Protein AF-A0A078KYL8-F1 (afdb_monomer)

Radius of gyration: 20.29 Å; Cα contacts (8 Å, |Δi|>4): 197; chains: 1; bounding box: 57×75×39 Å

Sequence (138 aa):
MKFFLNRETSEPIKEEKKELCFYIPIVEQIRESVPNWDLAKQENRIRKFYSSAESLQQAESARIAPPSLLACYKVMLTDTERQELTAANSQNSVYRGCLNFNRTEILSLILFKSENQLELENPHYHHETPTDTAACCA

Organism: NCBI:txid1034943

Secondary structure (DSSP, 8-state):
--------------------EEEEE-SSGGG-SS--S-TT--TT--EEEESSHHHHHHHHGGG-STTPPEEEEEEEPPHHHHHHHHHT--BTTEEEE-----TTTEEEEEEEETTEEEEEE-TT--------------

Structure (mmCIF, N/CA/C/O backbone):
data_AF-A0A078KYL8-F1
#
_entry.id   AF-A0A078KYL8-F1
#
loop_
_atom_site.group_PDB
_atom_site.id
_atom_site.type_symbol
_atom_site.label_atom_id
_atom_site.label_alt_id
_atom_site.label_comp_id
_atom_site.label_asym_id
_atom_site.label_entity_id
_atom_site.label_seq_id
_atom_site.pdbx_PDB_ins_code
_atom_site.Cartn_x
_atom_site.Cartn_y
_atom_site.Cartn_z
_atom_site.occupancy
_atom_site.B_iso_or_equiv
_atom_site.auth_seq_id
_atom_site.auth_comp_id
_atom_site.auth_asym_id
_atom_site.auth_atom_id
_atom_site.pdbx_PDB_model_num
ATOM 1 N N . MET A 1 1 ? -12.064 60.687 10.411 1.00 42.12 1 MET A N 1
ATOM 2 C CA . MET A 1 1 ? -11.257 59.589 9.837 1.00 42.12 1 MET A CA 1
ATOM 3 C C . MET A 1 1 ? -12.202 58.683 9.061 1.00 42.12 1 MET A C 1
ATOM 5 O O . MET A 1 1 ? -13.244 58.340 9.600 1.00 42.12 1 MET A O 1
ATOM 9 N N . LYS A 1 2 ? -11.930 58.437 7.773 1.00 42.38 2 LYS A N 1
ATOM 10 C CA . LYS A 1 2 ? -12.803 57.667 6.869 1.00 42.38 2 LYS A CA 1
ATOM 11 C C . LYS A 1 2 ? -12.442 56.182 6.947 1.00 42.38 2 LYS A C 1
ATOM 13 O O . LYS A 1 2 ? -11.267 55.843 6.872 1.00 42.38 2 LYS A O 1
ATOM 18 N N . PHE A 1 3 ? -13.462 55.346 7.101 1.00 41.28 3 PHE A N 1
ATOM 19 C CA . PHE A 1 3 ? -13.390 53.889 7.076 1.00 41.28 3 PHE A CA 1
ATOM 20 C C . PHE A 1 3 ? -13.356 53.386 5.632 1.00 41.28 3 PHE A C 1
ATOM 22 O O . PHE A 1 3 ? -14.141 53.863 4.815 1.00 41.28 3 PHE A O 1
ATOM 29 N N . PHE A 1 4 ? -12.522 52.386 5.349 1.00 44.06 4 PHE A N 1
ATOM 30 C CA . PHE A 1 4 ? -12.673 51.521 4.180 1.00 44.06 4 PHE A CA 1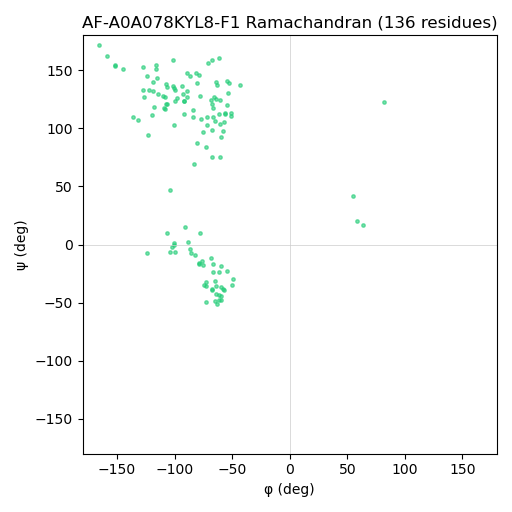
ATOM 31 C C . PHE A 1 4 ? -12.442 50.069 4.609 1.00 44.06 4 PHE A C 1
ATOM 33 O O . PHE A 1 4 ? -11.335 49.683 4.976 1.00 44.06 4 PHE A O 1
ATOM 40 N N . LEU A 1 5 ? -13.536 49.300 4.610 1.00 47.59 5 LEU A N 1
ATOM 41 C CA . LEU A 1 5 ? -13.549 47.840 4.643 1.00 47.59 5 LEU A CA 1
ATOM 42 C C . LEU A 1 5 ? -12.958 47.337 3.320 1.00 47.59 5 LEU A C 1
ATOM 44 O O . LEU A 1 5 ? -13.568 47.552 2.272 1.00 47.59 5 LEU A O 1
ATOM 48 N N . ASN A 1 6 ? -11.838 46.618 3.368 1.00 42.22 6 ASN A N 1
ATOM 49 C CA . ASN A 1 6 ? -11.477 45.720 2.278 1.00 42.22 6 ASN A CA 1
ATOM 50 C C . ASN A 1 6 ? -12.206 44.397 2.500 1.00 42.22 6 ASN A C 1
ATOM 52 O O . ASN A 1 6 ? -11.953 43.663 3.450 1.00 42.22 6 ASN A O 1
ATOM 56 N N . ARG A 1 7 ? -13.179 44.158 1.625 1.00 40.16 7 ARG A N 1
ATOM 57 C CA . ARG A 1 7 ? -13.932 42.920 1.498 1.00 40.16 7 ARG A CA 1
ATOM 58 C C . ARG A 1 7 ? -13.006 41.924 0.801 1.00 40.16 7 ARG A C 1
ATOM 60 O O . ARG A 1 7 ? -12.858 41.970 -0.417 1.00 40.16 7 ARG A O 1
ATOM 67 N N . GLU A 1 8 ? -12.331 41.083 1.576 1.00 41.62 8 GLU A N 1
ATOM 68 C CA . GLU A 1 8 ? -11.652 39.912 1.028 1.00 41.62 8 GLU A CA 1
ATOM 69 C C . GLU A 1 8 ? -12.732 38.985 0.474 1.00 41.62 8 GLU A C 1
ATOM 71 O O . GLU A 1 8 ? -13.522 38.389 1.205 1.00 41.62 8 GLU A O 1
ATOM 76 N N . THR A 1 9 ? -12.824 38.952 -0.851 1.00 41.72 9 THR A N 1
ATOM 77 C CA . THR A 1 9 ? -13.629 37.966 -1.561 1.00 41.72 9 THR A CA 1
ATOM 78 C C . THR A 1 9 ? -12.767 36.714 -1.603 1.00 41.72 9 THR A C 1
ATOM 80 O O . THR A 1 9 ? -11.956 36.550 -2.509 1.00 41.72 9 THR A O 1
ATOM 83 N N . SER A 1 10 ? -12.852 35.885 -0.564 1.00 44.78 10 SER A N 1
ATOM 84 C CA . SER A 1 10 ? -12.280 34.546 -0.595 1.00 44.78 10 SER A CA 1
ATOM 85 C C . SER A 1 10 ? -13.067 33.732 -1.616 1.00 44.78 10 SER A C 1
ATOM 87 O O . SER A 1 10 ? -14.247 33.430 -1.433 1.00 44.78 10 SER A O 1
ATOM 89 N N . GLU A 1 11 ? -12.421 33.432 -2.740 1.00 45.41 11 GLU A N 1
ATOM 90 C CA . GLU A 1 11 ? -12.903 32.413 -3.663 1.00 45.41 11 GLU A CA 1
ATOM 91 C C . GLU A 1 11 ? -13.106 31.104 -2.882 1.00 45.41 11 GLU A C 1
ATOM 93 O O . GLU A 1 11 ? -12.308 30.800 -1.986 1.00 45.41 11 GLU A O 1
ATOM 98 N N . PRO A 1 12 ? -14.167 30.326 -3.162 1.00 42.41 12 PRO A N 1
ATOM 99 C CA . PRO A 1 12 ? -14.329 29.031 -2.529 1.00 42.41 12 PRO A CA 1
ATOM 100 C C . PRO A 1 12 ? -13.131 28.174 -2.933 1.00 42.41 12 PRO A C 1
ATOM 102 O O . PRO A 1 12 ? -12.972 27.822 -4.103 1.00 42.41 12 PRO A O 1
ATOM 105 N N . ILE A 1 13 ? -12.276 27.870 -1.955 1.00 42.72 13 ILE A N 1
ATOM 106 C CA . ILE A 1 13 ? -11.227 26.864 -2.073 1.00 4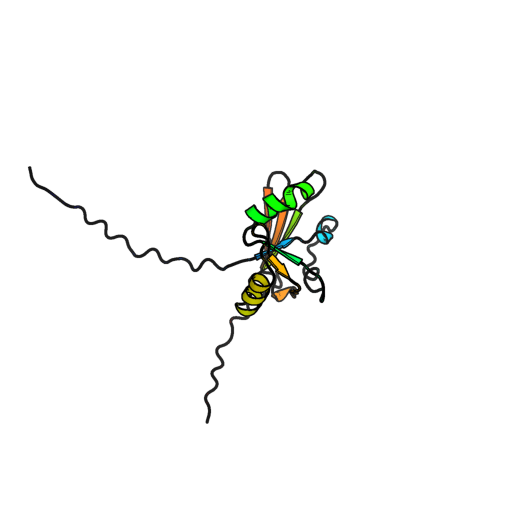2.72 13 ILE A CA 1
ATOM 107 C C . ILE A 1 13 ? -11.937 25.614 -2.586 1.00 42.72 13 ILE A C 1
ATOM 109 O O . ILE A 1 13 ? -12.771 25.043 -1.884 1.00 42.72 13 ILE A O 1
ATOM 113 N N . LYS A 1 14 ? -11.670 25.229 -3.839 1.00 36.97 14 LYS A N 1
ATOM 114 C CA . LYS A 1 14 ? -12.025 23.899 -4.324 1.00 36.97 14 LYS A CA 1
ATOM 115 C C . LYS A 1 14 ? -11.328 22.942 -3.371 1.00 36.97 14 LYS A C 1
ATOM 117 O O . LYS A 1 14 ? -10.107 22.834 -3.412 1.00 36.97 14 LYS A O 1
ATOM 122 N N . GLU A 1 15 ? -12.087 22.319 -2.478 1.00 38.50 15 GLU A N 1
ATOM 123 C CA . GLU A 1 15 ? -11.619 21.159 -1.740 1.00 38.50 15 GLU A CA 1
ATOM 124 C C . GLU A 1 15 ? -11.239 20.130 -2.803 1.00 38.50 15 GLU A C 1
ATOM 126 O O . GLU A 1 15 ? -12.099 19.482 -3.402 1.00 38.50 15 GLU A O 1
ATOM 131 N N . GLU A 1 16 ? -9.944 20.055 -3.123 1.00 40.38 16 GLU A N 1
ATOM 132 C CA . GLU A 1 16 ? -9.391 18.918 -3.835 1.00 40.38 16 GLU A CA 1
ATOM 133 C C . GLU A 1 16 ? -9.863 17.701 -3.061 1.00 40.38 16 GLU A C 1
ATOM 135 O O . GLU A 1 16 ? -9.548 17.531 -1.880 1.00 40.38 16 GLU A O 1
ATOM 140 N N . LYS A 1 17 ? -10.719 16.913 -3.709 1.00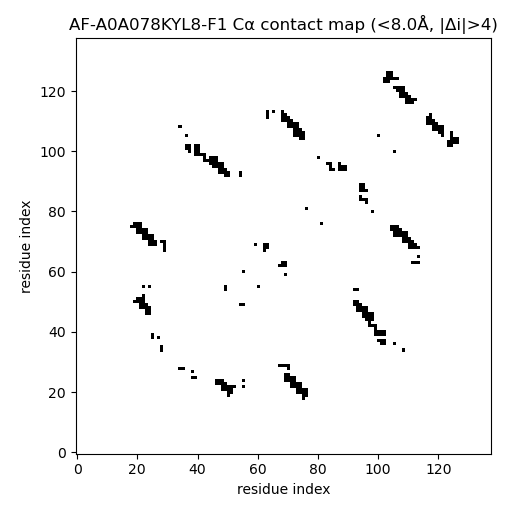 40.97 17 LYS A N 1
ATOM 141 C CA . LYS A 1 17 ? -11.256 15.672 -3.181 1.00 40.97 17 LYS A CA 1
ATOM 142 C C . LYS A 1 17 ? -10.037 14.794 -2.917 1.00 40.97 17 LYS A C 1
ATOM 144 O O . LYS A 1 17 ? -9.517 14.180 -3.839 1.00 40.97 17 LYS A O 1
ATOM 149 N N . LYS A 1 18 ? -9.504 14.849 -1.694 1.00 54.03 18 LYS A N 1
ATOM 150 C CA . LYS A 1 18 ? -8.280 14.151 -1.307 1.00 54.03 18 LYS A CA 1
ATOM 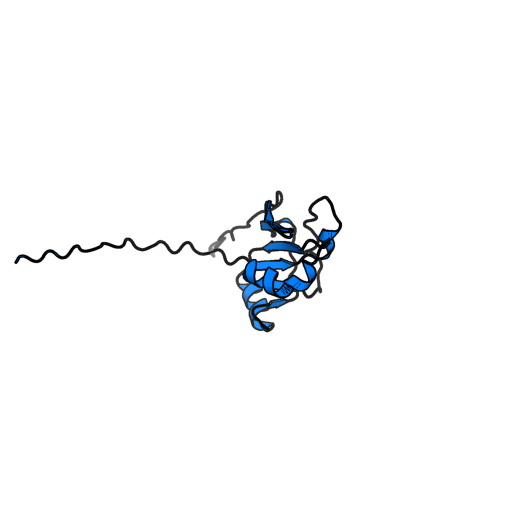151 C C . LYS A 1 18 ? -8.568 12.676 -1.527 1.00 54.03 18 LYS A C 1
ATOM 153 O O . LYS A 1 18 ? -9.341 12.091 -0.769 1.00 54.03 18 LYS A O 1
ATOM 158 N N . GLU A 1 19 ? -8.039 12.112 -2.607 1.00 63.50 19 GLU A N 1
ATOM 159 C CA . GLU A 1 19 ? -8.213 10.699 -2.910 1.00 63.50 19 GLU A CA 1
ATOM 160 C C . GLU A 1 19 ? -7.699 9.914 -1.704 1.00 63.50 19 GLU A C 1
ATOM 162 O O . GLU A 1 19 ? -6.527 10.003 -1.324 1.00 63.50 19 GLU A O 1
ATOM 167 N N . LEU A 1 20 ? -8.623 9.236 -1.021 1.00 76.25 20 LEU A N 1
ATOM 168 C CA . LEU A 1 20 ? -8.361 8.523 0.222 1.00 76.25 20 LEU A CA 1
ATOM 169 C C . LEU A 1 20 ? -7.559 7.263 -0.102 1.00 76.25 20 LEU A C 1
ATOM 171 O O . LEU A 1 20 ? -8.104 6.176 -0.285 1.00 76.25 20 LEU A O 1
ATOM 175 N N . CYS A 1 21 ? -6.246 7.441 -0.201 1.00 89.50 21 CYS A N 1
ATOM 176 C CA . CYS A 1 21 ? -5.295 6.361 -0.391 1.00 89.50 21 CYS A CA 1
ATOM 177 C C . CYS A 1 21 ? -5.026 5.642 0.931 1.00 89.50 21 CYS A C 1
ATOM 179 O O . CYS A 1 21 ? -4.941 6.263 1.994 1.00 89.50 21 CYS A O 1
ATOM 181 N N . PHE A 1 22 ? -4.800 4.338 0.836 1.00 93.12 22 PHE A N 1
ATOM 182 C CA . PHE A 1 22 ? -4.322 3.510 1.930 1.00 93.12 22 PHE A CA 1
ATOM 183 C C . PHE A 1 22 ? -2.949 2.941 1.603 1.00 93.12 22 PHE A C 1
ATOM 185 O O . PHE A 1 22 ? -2.600 2.715 0.444 1.00 93.12 22 PHE A O 1
ATOM 192 N N . TYR A 1 23 ? -2.171 2.703 2.651 1.00 93.75 23 TYR A N 1
ATOM 193 C CA . TYR A 1 23 ? -0.813 2.195 2.557 1.00 93.75 23 TYR A CA 1
ATOM 194 C C . TYR A 1 23 ? -0.752 0.805 3.179 1.00 93.75 23 TYR A C 1
ATOM 196 O O . TYR A 1 23 ? -1.215 0.606 4.304 1.00 93.75 23 TYR A O 1
ATOM 204 N N . ILE A 1 24 ? -0.185 -0.152 2.449 1.00 93.94 24 ILE A N 1
ATOM 205 C CA . ILE A 1 24 ? -0.113 -1.565 2.835 1.00 93.94 24 ILE A CA 1
ATOM 206 C C . ILE A 1 24 ? 1.360 -1.966 2.918 1.00 93.94 24 ILE A C 1
ATOM 208 O O . ILE A 1 24 ? 2.015 -2.015 1.878 1.00 93.94 24 ILE A O 1
ATOM 212 N N . PRO A 1 25 ? 1.916 -2.260 4.107 1.00 91.94 25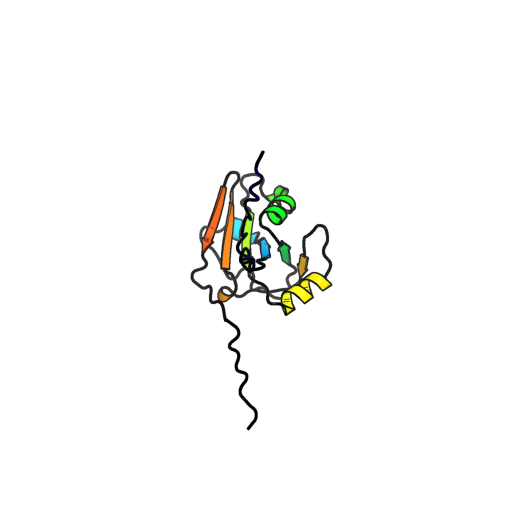 PRO A N 1
ATOM 213 C CA . PRO A 1 25 ? 3.296 -2.717 4.223 1.00 91.94 25 PRO A CA 1
ATOM 214 C C . PRO A 1 25 ? 3.515 -4.054 3.509 1.00 91.94 25 PRO A C 1
ATOM 216 O O . PRO A 1 25 ? 2.723 -4.983 3.677 1.00 91.94 25 PRO A O 1
ATOM 219 N N . ILE A 1 26 ? 4.629 -4.169 2.789 1.00 87.75 26 ILE A N 1
ATOM 220 C CA . ILE A 1 26 ? 5.044 -5.372 2.062 1.00 87.75 26 ILE A CA 1
ATOM 221 C C . ILE A 1 26 ? 6.428 -5.779 2.558 1.00 87.75 26 ILE A C 1
ATOM 223 O O . ILE A 1 26 ? 7.459 -5.273 2.116 1.00 87.75 26 ILE A O 1
ATOM 227 N N . VAL A 1 27 ? 6.455 -6.683 3.532 1.00 76.75 27 VAL A N 1
ATOM 228 C CA . VAL A 1 27 ? 7.693 -7.096 4.212 1.00 76.75 27 VAL A CA 1
ATOM 229 C C . VAL A 1 27 ? 8.555 -8.031 3.358 1.00 76.75 27 VAL A C 1
ATOM 231 O O . VAL A 1 27 ? 9.741 -8.199 3.624 1.00 76.75 27 VAL A O 1
ATOM 234 N N . GLU A 1 28 ? 7.973 -8.636 2.329 1.00 75.19 28 GLU A N 1
ATOM 235 C CA . GLU A 1 28 ? 8.622 -9.565 1.406 1.00 75.19 28 GLU A CA 1
ATOM 236 C C . GLU A 1 28 ? 9.548 -8.848 0.417 1.00 75.19 28 GLU A C 1
ATOM 238 O O . GLU A 1 28 ? 10.625 -9.354 0.107 1.00 75.19 28 GLU A O 1
ATOM 243 N N . GLN A 1 29 ? 9.174 -7.638 -0.012 1.00 71.88 29 GLN A N 1
ATOM 244 C CA . GLN A 1 29 ? 9.873 -6.867 -1.049 1.00 71.88 29 GLN A CA 1
ATOM 245 C C . GLN A 1 29 ? 11.279 -6.406 -0.619 1.00 71.88 29 GLN A C 1
ATOM 247 O O . GLN A 1 29 ? 12.106 -6.060 -1.456 1.00 71.88 29 GLN A O 1
ATOM 252 N N . ILE A 1 30 ? 11.581 -6.435 0.683 1.00 66.25 30 ILE A N 1
ATOM 253 C CA . ILE A 1 30 ? 12.822 -5.920 1.292 1.00 66.25 30 ILE A CA 1
ATOM 254 C C . ILE A 1 30 ? 14.082 -6.617 0.738 1.00 66.25 30 ILE A C 1
ATOM 256 O O . ILE A 1 30 ? 15.190 -6.098 0.859 1.00 66.25 30 ILE A O 1
ATOM 260 N N . ARG A 1 31 ? 13.930 -7.796 0.122 1.00 65.25 31 ARG A N 1
ATOM 261 C CA . ARG A 1 31 ? 15.040 -8.618 -0.385 1.00 65.25 31 ARG A CA 1
ATOM 262 C C . ARG A 1 31 ? 15.215 -8.572 -1.902 1.00 65.25 31 ARG A C 1
ATOM 264 O O . ARG A 1 31 ? 16.173 -9.155 -2.402 1.00 65.25 31 ARG A O 1
ATOM 271 N N . GLU A 1 32 ? 14.311 -7.921 -2.628 1.00 63.72 32 GLU A N 1
ATOM 272 C CA . GLU A 1 32 ? 14.262 -7.982 -4.090 1.00 63.72 32 GLU A CA 1
ATOM 273 C C . GLU A 1 32 ? 14.726 -6.666 -4.726 1.00 63.72 32 GLU A C 1
ATOM 275 O O . GLU A 1 32 ? 14.373 -5.576 -4.279 1.00 63.72 32 GLU A O 1
ATOM 280 N N . SER A 1 33 ? 15.523 -6.760 -5.795 1.00 68.25 33 SER A N 1
ATOM 281 C CA . SER A 1 33 ? 16.004 -5.602 -6.563 1.00 68.25 33 SER A CA 1
ATOM 282 C C . SER A 1 33 ? 14.963 -5.040 -7.535 1.00 68.25 33 SER A C 1
ATOM 284 O O . SER A 1 33 ? 15.114 -3.912 -8.001 1.00 68.25 33 SER A O 1
ATOM 286 N N . VAL A 1 34 ? 13.922 -5.815 -7.846 1.00 77.81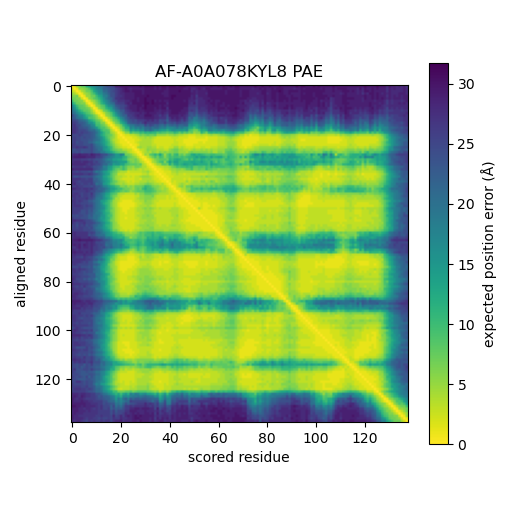 34 VAL A N 1
ATOM 287 C CA . VAL A 1 34 ? 12.861 -5.459 -8.792 1.00 77.81 34 VAL A CA 1
ATOM 288 C C . VAL A 1 34 ? 11.524 -5.431 -8.049 1.00 77.81 34 VAL A C 1
ATOM 290 O O . VAL A 1 34 ? 11.240 -6.384 -7.324 1.00 77.81 34 VAL A O 1
ATOM 293 N N . PRO A 1 35 ? 10.697 -4.380 -8.216 1.00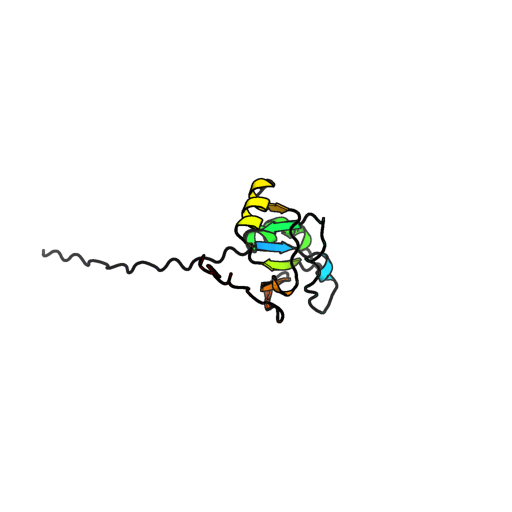 83.69 35 PRO A N 1
ATOM 294 C CA . PRO A 1 35 ? 9.340 -4.344 -7.683 1.00 83.69 35 PRO A CA 1
ATOM 295 C C . PRO A 1 35 ? 8.525 -5.552 -8.146 1.00 83.69 35 PRO A C 1
ATOM 297 O O . PRO A 1 35 ? 8.306 -5.741 -9.343 1.00 83.69 35 PRO A O 1
ATOM 300 N N . ASN A 1 36 ? 8.050 -6.351 -7.199 1.00 88.62 36 ASN A N 1
ATOM 301 C CA . ASN A 1 36 ? 7.003 -7.326 -7.441 1.00 88.62 36 ASN A CA 1
ATOM 302 C C . ASN A 1 36 ? 5.681 -6.633 -7.114 1.00 88.62 36 ASN A C 1
ATOM 304 O O . ASN A 1 36 ? 5.585 -6.017 -6.060 1.00 88.62 36 ASN A O 1
ATOM 308 N N . TRP A 1 37 ? 4.686 -6.679 -7.999 1.00 91.25 37 TRP A N 1
ATOM 309 C CA . TRP A 1 37 ? 3.381 -6.023 -7.804 1.00 91.25 37 TRP A CA 1
ATOM 310 C C . TRP A 1 37 ? 2.278 -7.007 -7.390 1.00 91.25 37 TRP A C 1
ATOM 312 O O . TRP A 1 37 ? 1.149 -6.603 -7.141 1.00 91.25 37 TRP A O 1
ATOM 322 N N . ASP A 1 38 ? 2.591 -8.300 -7.295 1.00 89.94 38 ASP A N 1
ATOM 323 C CA . ASP A 1 38 ? 1.616 -9.359 -7.024 1.00 89.94 38 ASP A CA 1
ATOM 324 C C . ASP A 1 38 ? 1.618 -9.813 -5.549 1.00 89.94 38 ASP A C 1
ATOM 326 O O . ASP A 1 38 ? 0.837 -10.681 -5.155 1.00 89.94 38 ASP A O 1
ATOM 330 N N . LEU A 1 39 ? 2.446 -9.212 -4.683 1.00 87.62 39 LEU A N 1
ATOM 331 C CA . LEU A 1 39 ? 2.561 -9.609 -3.267 1.00 87.62 39 LEU A CA 1
ATOM 332 C C . LEU A 1 39 ? 1.276 -9.328 -2.464 1.00 87.62 39 LEU A C 1
ATOM 334 O O . LEU A 1 39 ? 0.987 -9.990 -1.461 1.00 87.62 39 LEU A O 1
ATOM 338 N N . ALA A 1 40 ? 0.456 -8.385 -2.929 1.00 87.31 40 ALA A N 1
ATOM 339 C CA . ALA A 1 40 ? -0.841 -8.079 -2.336 1.00 87.31 40 ALA A CA 1
ATOM 340 C C . ALA A 1 40 ? -1.993 -8.953 -2.862 1.00 87.31 40 ALA A C 1
ATOM 342 O O . ALA A 1 40 ? -3.090 -8.878 -2.313 1.00 87.31 40 ALA A O 1
ATOM 343 N N . LYS A 1 41 ? -1.754 -9.831 -3.845 1.00 86.88 41 LYS A N 1
ATOM 344 C CA . LYS A 1 41 ? -2.794 -10.668 -4.466 1.00 86.88 41 LYS A CA 1
ATOM 345 C C . LYS A 1 41 ? -3.236 -11.858 -3.606 1.00 86.88 41 LYS A C 1
ATOM 347 O O . LYS A 1 41 ? -4.247 -12.487 -3.886 1.00 86.88 41 LYS A O 1
ATOM 352 N N . GLN A 1 42 ? -2.483 -12.201 -2.560 1.00 78.94 42 GLN A N 1
ATOM 353 C CA . GLN A 1 42 ? -2.754 -13.409 -1.773 1.00 78.94 42 GLN A CA 1
ATOM 354 C C . GLN A 1 42 ? -4.072 -13.296 -0.991 1.00 78.94 42 GLN A C 1
ATOM 356 O O . GLN A 1 42 ? -4.203 -12.421 -0.125 1.00 78.94 42 GLN A O 1
ATOM 361 N N . GLU A 1 43 ? -4.992 -14.216 -1.265 1.00 75.31 43 GLU A N 1
ATOM 362 C CA . GLU A 1 43 ? -6.258 -14.381 -0.551 1.00 75.31 43 GLU A CA 1
ATOM 363 C C . GLU A 1 43 ? -6.042 -14.855 0.896 1.00 75.31 43 GLU A C 1
ATOM 365 O O . GLU A 1 43 ? -5.005 -15.431 1.237 1.00 75.31 43 GLU A O 1
ATOM 370 N N . ASN A 1 44 ? -7.038 -14.623 1.759 1.00 78.69 44 ASN A N 1
ATOM 371 C CA . ASN A 1 44 ? -7.082 -15.095 3.154 1.00 78.69 44 ASN A CA 1
ATOM 372 C C . ASN A 1 44 ? -5.917 -14.643 4.048 1.00 78.69 44 ASN A C 1
ATOM 374 O O . ASN A 1 44 ? -5.656 -15.227 5.102 1.00 78.69 44 ASN A O 1
ATOM 378 N N . ARG A 1 45 ? -5.218 -13.579 3.654 1.00 84.38 45 ARG A N 1
ATOM 379 C CA . ARG A 1 45 ? -4.124 -13.006 4.428 1.00 84.38 45 ARG A CA 1
ATOM 380 C C . ARG A 1 45 ? -4.558 -11.696 5.066 1.00 84.38 45 ARG A C 1
ATOM 382 O O . ARG A 1 45 ? -4.887 -10.739 4.371 1.00 84.38 45 ARG A O 1
ATOM 389 N N . ILE A 1 46 ? -4.490 -11.639 6.394 1.00 88.19 46 ILE A N 1
ATOM 390 C CA . ILE A 1 46 ? -4.738 -10.402 7.137 1.00 88.19 46 ILE A CA 1
ATOM 391 C C . ILE A 1 46 ? -3.597 -9.423 6.853 1.00 88.19 46 ILE A C 1
ATOM 393 O O . ILE A 1 46 ? -2.424 -9.724 7.094 1.00 88.19 46 ILE A O 1
ATOM 397 N N . ARG A 1 47 ? -3.952 -8.233 6.373 1.00 90.25 47 ARG A N 1
ATOM 398 C CA . ARG A 1 47 ? -3.039 -7.120 6.108 1.00 90.25 47 ARG A CA 1
ATOM 399 C C . ARG A 1 47 ? -3.359 -5.941 7.012 1.00 90.25 47 ARG A C 1
ATOM 401 O O . ARG A 1 47 ? -4.483 -5.796 7.490 1.00 90.25 47 ARG A O 1
ATOM 408 N N . LYS A 1 48 ? -2.344 -5.114 7.257 1.00 91.38 48 LYS A N 1
ATOM 409 C CA . LYS A 1 48 ? -2.499 -3.820 7.921 1.00 91.38 48 LYS A CA 1
ATOM 410 C C . LYS A 1 48 ? -2.666 -2.738 6.861 1.00 91.38 48 LYS A C 1
ATOM 412 O O . LYS A 1 48 ? -1.913 -2.727 5.891 1.00 91.38 48 LYS A O 1
ATOM 417 N N . PHE A 1 49 ? -3.600 -1.829 7.094 1.00 92.44 49 PHE A N 1
ATOM 418 C CA . PHE A 1 49 ? -3.868 -0.683 6.239 1.00 92.44 49 PHE A CA 1
ATOM 419 C C . PHE A 1 49 ? -3.720 0.587 7.061 1.00 92.44 49 PHE A C 1
ATOM 421 O O . PHE A 1 49 ? -4.247 0.695 8.172 1.00 92.44 49 PHE A O 1
ATOM 428 N N . TYR A 1 50 ? -3.009 1.543 6.488 1.00 92.00 50 TYR A N 1
ATOM 429 C CA . TYR A 1 50 ? -2.712 2.830 7.097 1.00 92.00 50 TYR A CA 1
ATOM 430 C C . TYR A 1 50 ? -3.317 3.926 6.237 1.00 92.00 50 TYR A C 1
ATOM 432 O O . TYR A 1 50 ? -3.259 3.841 5.014 1.00 92.00 50 TYR A O 1
ATOM 440 N N . SER A 1 51 ? -3.885 4.956 6.855 1.00 89.31 51 SER A N 1
ATOM 441 C CA . SER A 1 51 ? -4.480 6.090 6.136 1.00 89.31 51 SER A CA 1
ATOM 442 C C . SER A 1 51 ? -3.450 7.137 5.695 1.00 89.31 51 SER A C 1
ATOM 444 O O . SER A 1 51 ? -3.777 8.055 4.947 1.00 89.31 51 SER A O 1
ATOM 446 N N . SER A 1 52 ? -2.200 7.026 6.154 1.00 88.75 52 SER A N 1
ATOM 447 C CA . SER A 1 52 ? -1.101 7.907 5.751 1.00 88.75 52 SER A CA 1
ATOM 448 C C . SER A 1 52 ? 0.253 7.203 5.828 1.00 88.75 52 SER A C 1
ATOM 450 O O . SER A 1 52 ? 0.449 6.307 6.654 1.00 88.75 52 SER A O 1
ATOM 452 N N . ALA A 1 53 ? 1.212 7.653 5.013 1.00 87.56 53 ALA A N 1
ATOM 453 C CA . ALA A 1 53 ? 2.605 7.215 5.096 1.00 87.56 53 ALA A CA 1
ATOM 454 C C . ALA A 1 53 ? 3.207 7.471 6.492 1.00 87.56 53 ALA A C 1
ATOM 456 O O . ALA A 1 53 ? 3.884 6.603 7.033 1.00 87.56 53 ALA A O 1
ATOM 457 N N . GLU A 1 54 ? 2.880 8.608 7.113 1.00 87.19 54 GLU A N 1
ATOM 458 C CA . GLU A 1 54 ? 3.325 8.968 8.465 1.00 87.19 54 GLU A CA 1
ATOM 459 C C . GLU A 1 54 ? 2.863 7.946 9.517 1.00 87.19 54 GLU A C 1
ATOM 461 O O . GLU A 1 54 ? 3.672 7.448 10.299 1.00 87.19 54 GLU A O 1
ATOM 466 N N . SER A 1 55 ? 1.578 7.563 9.499 1.00 88.50 55 SER A N 1
ATOM 467 C CA . SER A 1 55 ? 1.039 6.576 10.447 1.00 88.50 55 SER A CA 1
ATOM 468 C C . SER A 1 55 ? 1.683 5.197 10.277 1.00 88.50 55 SER A C 1
ATOM 470 O O . SER A 1 55 ? 1.950 4.503 11.260 1.00 88.50 55 SER A O 1
ATOM 472 N N . LEU A 1 56 ? 1.996 4.823 9.033 1.00 89.62 56 LEU A N 1
ATOM 473 C CA . LEU A 1 56 ? 2.737 3.610 8.712 1.00 89.62 56 LEU A CA 1
ATOM 474 C C . LEU A 1 56 ? 4.167 3.677 9.257 1.00 89.62 56 LEU A C 1
ATOM 476 O O . LEU A 1 56 ? 4.596 2.744 9.934 1.00 89.62 56 LEU A O 1
ATOM 480 N N . GLN A 1 57 ? 4.890 4.773 9.013 1.00 85.88 57 GLN A N 1
ATOM 481 C CA . GLN A 1 57 ? 6.262 4.952 9.496 1.00 85.88 57 GLN A CA 1
ATOM 482 C C . GLN A 1 57 ? 6.330 4.935 11.020 1.00 85.88 57 GLN A C 1
ATOM 484 O O . GLN A 1 57 ? 7.200 4.275 11.579 1.00 85.88 57 GLN A O 1
ATOM 489 N N . GLN A 1 58 ? 5.400 5.605 11.703 1.00 85.69 58 GLN A N 1
ATOM 490 C CA . GLN A 1 58 ? 5.343 5.611 13.161 1.00 85.69 58 GLN A CA 1
ATOM 491 C C . GLN A 1 58 ? 5.117 4.196 13.711 1.00 85.69 58 GLN A C 1
ATOM 493 O O . GLN A 1 58 ? 5.844 3.752 14.604 1.00 85.69 58 GLN A O 1
ATOM 498 N N . ALA A 1 59 ? 4.144 3.470 13.153 1.00 86.50 59 ALA A N 1
ATOM 499 C CA . ALA A 1 59 ? 3.754 2.144 13.625 1.00 86.50 59 ALA A CA 1
ATOM 500 C C . ALA A 1 59 ? 4.768 1.041 13.290 1.00 86.50 59 ALA A C 1
ATOM 502 O O . ALA A 1 59 ? 4.902 0.080 14.045 1.00 86.50 59 ALA A O 1
ATOM 503 N N . GLU A 1 60 ? 5.466 1.158 12.162 1.00 84.81 60 GLU A N 1
ATOM 504 C CA . GLU A 1 60 ? 6.425 0.157 11.684 1.00 84.81 60 GLU A CA 1
ATOM 505 C C . GLU A 1 60 ? 7.885 0.615 11.849 1.00 84.81 60 GLU A C 1
ATOM 507 O O . GLU A 1 60 ? 8.794 -0.067 11.384 1.00 84.81 60 GLU A O 1
ATOM 512 N N . SER A 1 61 ? 8.130 1.721 12.564 1.00 74.00 61 SER A N 1
ATOM 513 C CA . SER A 1 61 ? 9.454 2.319 12.826 1.00 74.00 61 SER A CA 1
ATOM 514 C C . SER A 1 61 ? 10.494 1.328 13.356 1.00 74.00 61 SER A C 1
ATOM 516 O O . SER A 1 61 ? 11.658 1.382 12.965 1.00 74.00 61 SER A O 1
ATOM 518 N N . ALA A 1 62 ? 10.077 0.355 14.171 1.00 68.88 62 ALA A N 1
ATOM 519 C CA . ALA A 1 62 ? 10.947 -0.715 14.664 1.00 68.88 62 ALA A CA 1
ATOM 520 C C . ALA A 1 62 ? 11.538 -1.595 13.540 1.00 68.88 62 ALA A C 1
ATOM 522 O O . ALA A 1 62 ? 12.590 -2.204 13.722 1.00 68.88 62 ALA A O 1
ATOM 523 N N . ARG A 1 63 ? 10.889 -1.655 12.369 1.00 65.06 63 ARG A N 1
ATOM 524 C CA . ARG A 1 63 ? 11.382 -2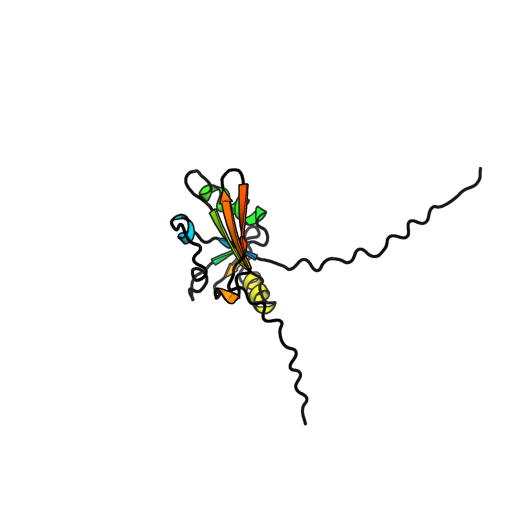.355 11.171 1.00 65.06 63 ARG A CA 1
ATOM 525 C C . ARG A 1 63 ? 12.314 -1.505 10.311 1.00 65.06 63 ARG A C 1
ATOM 527 O O . ARG A 1 63 ? 12.875 -2.040 9.366 1.00 65.06 63 ARG A O 1
ATOM 534 N N . ILE A 1 64 ? 12.473 -0.216 10.612 1.00 65.31 64 ILE A N 1
ATOM 535 C CA . ILE A 1 64 ? 13.299 0.737 9.846 1.00 65.31 64 ILE A CA 1
ATOM 536 C C . ILE A 1 64 ? 14.759 0.733 10.356 1.00 65.31 64 ILE A C 1
ATOM 538 O O . ILE A 1 64 ? 15.609 1.467 9.860 1.00 65.31 64 ILE A O 1
ATOM 542 N N . ALA A 1 65 ? 15.101 -0.115 11.335 1.00 56.97 65 ALA A N 1
ATOM 543 C CA . ALA A 1 65 ? 16.480 -0.247 11.796 1.00 56.97 65 ALA A CA 1
ATOM 544 C C . ALA A 1 65 ? 17.383 -0.788 10.663 1.00 56.97 65 ALA A C 1
ATOM 546 O O . ALA A 1 65 ? 17.091 -1.859 10.110 1.00 56.97 65 ALA A O 1
ATOM 547 N N . PRO A 1 66 ? 18.487 -0.094 10.318 1.00 57.75 66 PRO A N 1
ATOM 548 C CA . PRO A 1 66 ? 19.412 -0.547 9.286 1.00 57.75 66 PRO A CA 1
ATOM 549 C C . PRO A 1 66 ? 19.878 -1.989 9.539 1.00 57.75 66 PRO A C 1
ATOM 551 O O . PRO A 1 66 ? 20.157 -2.341 10.687 1.00 57.75 66 PRO A O 1
ATOM 554 N N . PRO A 1 67 ? 19.976 -2.837 8.499 1.00 59.84 67 PRO A N 1
ATOM 555 C CA . PRO A 1 67 ? 19.876 -2.533 7.064 1.00 59.84 67 PRO A CA 1
ATOM 556 C C . PRO A 1 67 ? 18.450 -2.641 6.480 1.00 59.84 67 PRO A C 1
ATOM 558 O O . PRO A 1 67 ? 18.289 -2.732 5.265 1.00 59.84 67 PRO A O 1
ATOM 561 N N . SER A 1 68 ? 17.415 -2.691 7.319 1.00 63.44 68 SER A N 1
ATOM 562 C CA . SER A 1 68 ? 16.050 -3.005 6.891 1.00 63.44 68 SER A CA 1
ATOM 563 C C . SER A 1 68 ? 15.375 -1.804 6.221 1.00 63.44 68 SER A C 1
ATOM 565 O O . SER A 1 68 ? 15.334 -0.708 6.774 1.00 63.44 68 SER A O 1
ATOM 567 N N . LEU A 1 69 ? 14.832 -2.023 5.024 1.00 77.06 69 LEU A N 1
ATOM 568 C CA . LEU A 1 69 ? 14.044 -1.046 4.272 1.00 77.06 69 LEU A CA 1
ATOM 569 C C . LEU A 1 69 ? 12.562 -1.355 4.469 1.00 77.06 69 LEU A C 1
ATOM 571 O O . LEU A 1 69 ? 12.165 -2.506 4.331 1.00 77.06 69 LEU A O 1
ATOM 575 N N . LEU A 1 70 ? 11.730 -0.359 4.769 1.00 86.19 70 LEU A N 1
ATOM 576 C CA . LEU A 1 70 ? 10.279 -0.550 4.800 1.00 86.19 70 LEU A CA 1
ATOM 577 C C . LEU A 1 70 ? 9.720 -0.267 3.405 1.00 86.19 70 LEU A C 1
ATOM 579 O O . LEU A 1 70 ? 9.979 0.788 2.834 1.00 86.19 70 LEU A O 1
ATOM 583 N N . ALA A 1 71 ? 8.960 -1.210 2.859 1.00 89.06 71 ALA A N 1
ATOM 584 C CA . ALA A 1 71 ? 8.272 -1.062 1.585 1.00 89.06 71 ALA A CA 1
ATOM 585 C C . ALA A 1 71 ? 6.758 -1.103 1.809 1.00 89.06 71 ALA A C 1
ATOM 587 O O . ALA A 1 71 ? 6.278 -1.862 2.657 1.00 89.06 71 ALA A O 1
ATOM 588 N N . CYS A 1 72 ? 5.997 -0.310 1.059 1.00 93.00 72 CYS A N 1
ATOM 589 C CA . CYS A 1 72 ? 4.541 -0.392 1.064 1.00 93.00 72 CYS A CA 1
ATOM 590 C C . CYS A 1 72 ? 3.935 -0.118 -0.310 1.00 93.00 72 CYS A C 1
ATOM 592 O O . CYS A 1 72 ? 4.482 0.647 -1.100 1.00 93.00 72 CYS A O 1
ATOM 594 N N . TYR A 1 73 ? 2.778 -0.712 -0.580 1.00 94.94 73 TYR A N 1
ATOM 595 C CA . TYR A 1 73 ? 1.944 -0.280 -1.693 1.00 94.94 73 TYR A CA 1
ATOM 596 C C . TYR A 1 73 ? 1.024 0.847 -1.263 1.00 94.94 73 TYR A C 1
ATOM 598 O O . TYR A 1 73 ? 0.503 0.839 -0.146 1.00 94.94 73 TYR A O 1
ATOM 606 N N . LYS A 1 74 ? 0.780 1.763 -2.190 1.00 95.25 74 LYS A N 1
ATOM 607 C CA . LYS A 1 74 ? -0.288 2.750 -2.125 1.00 95.25 74 LYS A CA 1
ATOM 608 C C . LYS A 1 74 ? -1.444 2.256 -2.987 1.00 95.25 74 LYS A C 1
ATOM 610 O O . LYS A 1 74 ? -1.256 1.967 -4.167 1.00 95.25 74 LYS A O 1
ATOM 615 N N . VAL A 1 75 ? -2.622 2.137 -2.390 1.00 93.50 75 VAL A N 1
ATOM 616 C CA . VAL A 1 75 ? -3.845 1.653 -3.045 1.00 93.50 75 VAL A CA 1
ATOM 617 C C . VAL A 1 75 ? -4.979 2.646 -2.823 1.00 93.50 75 VAL A C 1
ATOM 619 O O . VAL A 1 75 ? -5.002 3.350 -1.810 1.00 93.50 75 VAL A O 1
ATOM 622 N N . MET A 1 76 ? -5.940 2.679 -3.739 1.00 91.31 76 MET A N 1
ATOM 623 C CA . MET A 1 76 ? -7.240 3.288 -3.485 1.00 91.31 76 MET A CA 1
ATOM 624 C C . MET A 1 76 ? -8.231 2.184 -3.179 1.00 91.31 76 MET A C 1
ATOM 626 O O . MET A 1 76 ? -8.259 1.168 -3.862 1.00 91.31 76 MET A O 1
ATOM 630 N N . LEU A 1 77 ? -9.019 2.395 -2.132 1.00 88.25 77 LEU A N 1
ATOM 631 C CA . LEU A 1 77 ? -10.048 1.451 -1.731 1.00 88.25 77 LEU A CA 1
ATOM 632 C C . LEU A 1 77 ? -11.403 1.947 -2.206 1.00 88.25 77 LEU A C 1
ATOM 634 O O . LEU A 1 77 ? -11.742 3.122 -2.016 1.00 88.25 77 LEU A O 1
ATOM 638 N N . THR A 1 78 ? -12.199 1.036 -2.743 1.00 88.00 78 THR A N 1
ATOM 639 C CA . THR A 1 78 ? -13.618 1.250 -3.019 1.00 88.00 78 THR A CA 1
ATOM 640 C C . THR A 1 78 ? -14.390 1.530 -1.729 1.00 88.00 78 THR A C 1
ATOM 642 O O . THR A 1 78 ? -13.946 1.233 -0.617 1.00 88.00 78 THR A O 1
ATOM 645 N N . ASP A 1 79 ? -15.576 2.117 -1.859 1.00 85.44 79 ASP A N 1
ATOM 646 C CA . ASP A 1 79 ? -16.429 2.433 -0.711 1.00 85.44 79 ASP A CA 1
ATOM 647 C C . ASP A 1 79 ? -16.764 1.179 0.112 1.00 85.44 79 ASP A C 1
ATOM 649 O O . ASP A 1 79 ? -16.735 1.231 1.343 1.00 85.44 79 ASP A O 1
ATOM 653 N N . THR A 1 80 ? -16.990 0.050 -0.563 1.00 87.62 80 THR A N 1
ATOM 654 C CA . THR A 1 80 ? -17.253 -1.256 0.051 1.00 87.62 80 THR A CA 1
ATOM 655 C C . THR A 1 80 ? -16.056 -1.748 0.861 1.00 87.62 80 THR A C 1
ATOM 657 O O . THR A 1 80 ? -16.193 -2.026 2.049 1.00 87.62 80 THR A O 1
ATOM 660 N N . GLU A 1 81 ? -14.857 -1.764 0.276 1.00 89.25 81 GLU A N 1
ATOM 661 C CA . GLU A 1 81 ? -13.632 -2.191 0.968 1.00 89.25 81 GLU A CA 1
ATOM 662 C C . GLU A 1 81 ? -13.328 -1.326 2.201 1.00 89.25 81 GLU A C 1
ATOM 664 O O . GLU A 1 81 ? -12.883 -1.821 3.240 1.00 89.25 81 GLU A O 1
ATOM 669 N N . ARG A 1 82 ? -13.605 -0.017 2.126 1.00 87.06 82 ARG A N 1
ATOM 670 C CA . ARG A 1 82 ? -13.456 0.885 3.278 1.00 87.06 82 ARG A CA 1
ATOM 671 C C . ARG A 1 82 ? -14.461 0.574 4.383 1.00 87.06 82 ARG A C 1
ATOM 673 O O . ARG A 1 82 ? -14.108 0.637 5.564 1.00 87.06 82 ARG A O 1
ATOM 680 N N . GLN A 1 83 ? -15.701 0.248 4.030 1.00 84.38 83 GLN A N 1
ATOM 681 C CA . GLN A 1 83 ? -16.707 -0.166 5.010 1.00 84.38 83 GLN A CA 1
ATOM 682 C C . GLN A 1 83 ? -16.300 -1.479 5.691 1.00 84.38 83 GLN A C 1
ATOM 684 O O . GLN A 1 83 ? -16.359 -1.573 6.916 1.00 84.38 83 GLN A O 1
ATOM 689 N N . GLU A 1 84 ? -15.788 -2.446 4.930 1.00 87.06 84 GLU A N 1
ATOM 690 C CA . GLU A 1 84 ? -15.271 -3.706 5.473 1.00 87.06 84 GLU A CA 1
ATOM 691 C C . GLU A 1 84 ? -14.110 -3.478 6.452 1.00 87.06 84 GLU A C 1
ATOM 693 O O . GLU A 1 84 ? -14.104 -4.030 7.555 1.00 87.06 84 GLU A O 1
ATOM 698 N N . LEU A 1 85 ? -13.157 -2.603 6.109 1.00 85.25 85 LEU A N 1
ATOM 699 C CA . LEU A 1 85 ? -12.026 -2.281 6.986 1.00 85.25 85 LEU A CA 1
ATOM 700 C C . LEU A 1 85 ? -12.420 -1.529 8.257 1.00 85.25 85 LEU A C 1
ATOM 702 O O . LEU A 1 85 ? -11.831 -1.762 9.313 1.00 85.25 85 LEU A O 1
ATOM 706 N N . THR A 1 86 ? -13.381 -0.610 8.172 1.00 79.38 86 THR A N 1
ATOM 707 C CA . THR A 1 86 ? -13.839 0.157 9.341 1.00 79.38 86 THR A CA 1
ATOM 708 C C . THR A 1 86 ? -14.664 -0.707 10.293 1.00 79.38 86 THR A C 1
ATOM 710 O O . THR A 1 86 ? -14.508 -0.585 11.509 1.00 79.38 86 THR A O 1
ATOM 713 N N . ALA A 1 87 ? -15.461 -1.645 9.771 1.00 75.81 87 ALA A N 1
ATOM 714 C CA . ALA A 1 87 ? -16.168 -2.641 10.575 1.00 75.81 87 ALA A CA 1
ATOM 715 C C . ALA A 1 87 ? -15.209 -3.606 11.301 1.00 75.81 87 ALA A C 1
ATOM 717 O O . ALA A 1 87 ? -15.499 -4.054 12.411 1.00 75.81 87 ALA A O 1
ATOM 718 N N . ALA A 1 88 ? -14.043 -3.890 10.710 1.00 67.75 88 ALA A N 1
ATOM 719 C CA . ALA A 1 88 ? -13.060 -4.849 11.214 1.00 67.75 88 ALA A CA 1
ATOM 720 C C . ALA A 1 88 ? -12.176 -4.356 12.386 1.00 67.75 88 ALA A C 1
ATOM 722 O O . ALA A 1 88 ? -11.278 -5.086 12.809 1.00 67.75 88 ALA A O 1
ATOM 723 N N . ASN A 1 89 ? -12.493 -3.198 12.991 1.00 64.69 89 ASN A N 1
ATOM 724 C CA . ASN A 1 89 ? -11.877 -2.629 14.204 1.00 64.69 89 ASN A CA 1
ATOM 725 C C . ASN A 1 89 ? -10.549 -1.870 13.954 1.00 64.69 89 ASN A C 1
ATOM 727 O O . ASN A 1 89 ? -9.564 -2.423 13.462 1.00 64.69 89 ASN A O 1
ATOM 731 N N . SER A 1 90 ? -10.497 -0.591 14.348 1.00 59.59 90 SER A N 1
ATOM 732 C CA . SER A 1 90 ? -9.309 0.269 14.249 1.00 59.59 90 SER A CA 1
ATOM 733 C C . SER A 1 90 ? -8.598 0.369 15.603 1.00 59.59 90 SER A C 1
ATOM 735 O O . SER A 1 90 ? -9.023 1.117 16.484 1.00 59.59 90 SER A O 1
ATOM 737 N N . GLN A 1 91 ? -7.489 -0.346 15.785 1.00 61.25 91 GLN A N 1
ATOM 738 C CA . GLN A 1 91 ? -6.578 -0.073 16.902 1.00 61.25 91 GLN A CA 1
ATOM 739 C C . GLN A 1 91 ? -5.507 0.911 16.433 1.00 61.25 91 GLN A C 1
ATOM 741 O O . GLN A 1 91 ? -4.782 0.623 15.483 1.00 61.25 91 GLN A O 1
ATOM 746 N N . ASN A 1 92 ? -5.381 2.051 17.118 1.00 63.78 92 ASN A N 1
ATOM 747 C CA . ASN A 1 92 ? -4.310 3.033 16.903 1.00 63.78 92 ASN A CA 1
ATOM 748 C C . ASN A 1 92 ? -4.188 3.526 15.447 1.00 63.78 92 ASN A C 1
ATOM 750 O O . ASN A 1 92 ? -3.082 3.626 14.923 1.00 63.78 92 ASN A O 1
ATOM 754 N N . SER A 1 93 ? -5.318 3.793 14.781 1.00 72.56 93 SER A N 1
ATOM 755 C CA . SER A 1 93 ? -5.361 4.253 13.378 1.00 72.56 93 SER A CA 1
ATOM 756 C C . SER A 1 93 ? -4.817 3.251 12.348 1.00 72.56 93 SER A C 1
ATOM 758 O O . SER A 1 93 ? -4.546 3.619 11.207 1.00 72.56 93 SER A O 1
ATOM 760 N N . VAL A 1 94 ? -4.688 1.979 12.735 1.00 85.88 94 VAL A N 1
ATOM 761 C CA . VAL A 1 94 ? -4.345 0.872 11.841 1.00 85.88 94 VAL A CA 1
ATOM 762 C C . VAL A 1 94 ? -5.582 0.014 11.629 1.00 85.88 94 VAL A C 1
ATOM 764 O O . VAL A 1 94 ? -6.126 -0.546 12.584 1.00 85.88 94 VAL A O 1
ATOM 767 N N . TYR A 1 95 ? -6.001 -0.122 10.376 1.00 89.62 95 TYR A N 1
ATOM 768 C CA . TYR A 1 95 ? -7.077 -1.031 9.996 1.00 89.62 95 TYR A CA 1
ATOM 769 C C . TYR A 1 95 ? -6.493 -2.402 9.668 1.00 89.62 95 TYR A C 1
ATOM 771 O O . TYR A 1 95 ? -5.360 -2.514 9.187 1.00 89.62 95 TYR A O 1
ATOM 779 N N . ARG A 1 96 ? -7.249 -3.464 9.940 1.00 89.38 96 ARG A N 1
ATOM 780 C CA . ARG A 1 96 ? -6.853 -4.836 9.617 1.00 89.38 96 ARG A CA 1
ATOM 781 C C . ARG A 1 96 ? -7.966 -5.506 8.838 1.00 89.38 96 ARG A C 1
ATOM 783 O O . ARG A 1 96 ? -9.116 -5.442 9.246 1.00 89.38 96 ARG A O 1
ATOM 790 N N . GLY A 1 97 ? -7.616 -6.168 7.746 1.00 89.00 97 GLY A N 1
ATOM 791 C CA . GLY A 1 97 ? -8.592 -6.859 6.912 1.00 89.00 97 GLY A CA 1
ATOM 792 C C . GLY A 1 97 ? -7.940 -7.813 5.928 1.00 89.00 97 GLY A C 1
ATOM 793 O O . GLY A 1 97 ? -6.715 -7.836 5.786 1.00 89.00 97 GLY A O 1
ATOM 794 N N . CYS A 1 98 ? -8.772 -8.602 5.258 1.00 89.06 98 CYS A N 1
ATOM 795 C CA . CYS A 1 98 ? -8.359 -9.603 4.278 1.00 89.06 98 CYS A CA 1
ATOM 796 C C . CYS A 1 98 ? -8.630 -9.127 2.845 1.00 89.06 98 CYS A C 1
ATOM 798 O O . CYS A 1 98 ? -9.181 -9.881 2.053 1.00 89.06 98 CYS A O 1
ATOM 800 N N . LEU A 1 99 ? -8.256 -7.886 2.515 1.00 89.69 99 LEU A N 1
ATOM 801 C CA . LEU A 1 99 ? -8.336 -7.404 1.134 1.00 89.69 99 LEU A CA 1
ATOM 802 C C . LEU A 1 99 ? -7.126 -7.886 0.328 1.00 89.69 99 LEU A C 1
ATOM 804 O O . LEU A 1 99 ? -6.012 -8.016 0.863 1.00 89.69 99 LEU A O 1
ATOM 808 N N . ASN A 1 100 ? -7.353 -8.126 -0.958 1.00 89.62 100 ASN A N 1
ATOM 809 C CA . ASN A 1 100 ? -6.339 -8.500 -1.933 1.00 89.62 100 ASN A CA 1
ATOM 810 C C . ASN A 1 100 ? -6.350 -7.522 -3.102 1.00 89.62 100 ASN A C 1
ATOM 812 O O . ASN A 1 100 ? -7.407 -7.088 -3.532 1.00 89.62 100 ASN A O 1
ATOM 816 N N . PHE A 1 101 ? -5.172 -7.247 -3.648 1.00 90.88 101 PHE A N 1
ATOM 817 C CA . PHE A 1 101 ? -5.006 -6.301 -4.746 1.00 90.88 101 PHE A CA 1
ATOM 818 C C . PHE A 1 101 ? -4.261 -6.985 -5.877 1.00 90.88 101 PHE A C 1
ATOM 820 O O . PHE A 1 101 ? -3.180 -7.550 -5.676 1.00 90.88 101 PHE A O 1
ATOM 827 N N . ASN A 1 102 ? -4.838 -6.937 -7.069 1.00 92.31 102 ASN A N 1
ATOM 828 C CA . ASN A 1 102 ? -4.121 -7.221 -8.294 1.00 92.31 102 ASN A CA 1
ATOM 829 C C . ASN A 1 102 ? -3.141 -6.084 -8.574 1.00 92.31 102 ASN A C 1
ATOM 831 O O . ASN A 1 102 ? -3.350 -4.932 -8.190 1.00 92.31 102 ASN A O 1
ATOM 835 N N . ARG A 1 103 ? -2.094 -6.387 -9.341 1.00 91.62 103 ARG A N 1
ATOM 836 C CA . ARG A 1 103 ? -1.129 -5.377 -9.784 1.00 91.62 103 ARG A CA 1
ATOM 837 C C . ARG A 1 103 ? -1.763 -4.182 -10.502 1.00 91.62 103 ARG A C 1
ATOM 839 O O . ARG A 1 103 ? -1.135 -3.142 -10.563 1.00 91.62 103 ARG A O 1
ATOM 846 N N . THR A 1 104 ? -2.960 -4.306 -11.070 1.00 92.44 104 THR A N 1
ATOM 847 C C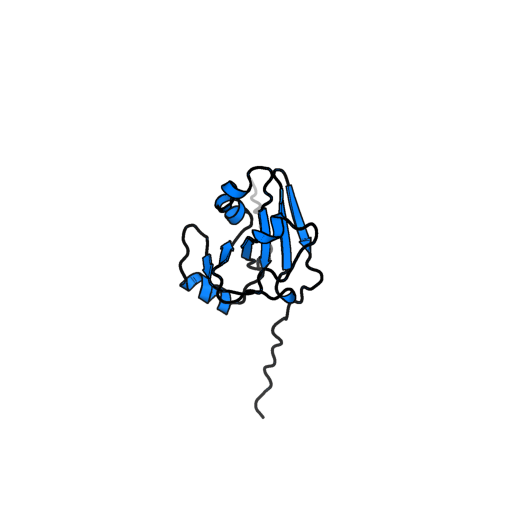A . THR A 1 104 ? -3.650 -3.203 -11.761 1.00 92.44 104 THR A CA 1
ATOM 848 C C . THR A 1 104 ? -4.319 -2.215 -10.807 1.00 92.44 104 THR A C 1
ATOM 850 O O . THR A 1 104 ? -4.622 -1.103 -11.218 1.00 92.44 104 THR A O 1
ATOM 853 N N . GLU A 1 105 ? -4.502 -2.597 -9.541 1.00 91.56 105 GLU A N 1
ATOM 854 C CA . GLU A 1 105 ? -5.209 -1.833 -8.499 1.00 91.56 105 GLU A CA 1
ATOM 855 C C . GLU A 1 105 ? -4.237 -1.089 -7.562 1.00 91.56 105 GLU A C 1
ATOM 857 O O . GLU A 1 105 ? -4.638 -0.306 -6.701 1.00 91.56 105 GLU A O 1
ATOM 862 N N . ILE A 1 106 ? -2.932 -1.321 -7.723 1.00 94.06 106 ILE A N 1
ATOM 863 C CA . ILE A 1 106 ? -1.877 -0.677 -6.939 1.00 94.06 106 ILE A CA 1
ATOM 864 C C . ILE A 1 106 ? -1.422 0.590 -7.661 1.00 94.06 106 ILE A C 1
ATOM 866 O O . ILE A 1 106 ? -0.959 0.504 -8.793 1.00 94.06 106 ILE A O 1
ATOM 870 N N . LEU A 1 107 ? -1.481 1.752 -7.008 1.00 94.12 107 LEU A N 1
ATOM 871 C CA . LEU A 1 107 ? -1.022 3.010 -7.610 1.00 94.12 107 LEU A CA 1
ATOM 872 C C . LEU A 1 107 ? 0.502 3.072 -7.706 1.00 94.12 107 LEU A C 1
ATOM 874 O O . LEU A 1 107 ? 1.064 3.413 -8.745 1.00 94.12 107 LEU A O 1
ATOM 878 N N . SER A 1 108 ? 1.177 2.777 -6.600 1.00 94.62 108 SER A N 1
ATOM 879 C CA . SER A 1 108 ? 2.624 2.940 -6.494 1.00 94.62 108 SER A CA 1
ATOM 880 C C . SER A 1 108 ? 3.217 2.075 -5.385 1.00 94.62 108 SER A C 1
ATOM 882 O O . SER A 1 108 ? 2.517 1.576 -4.498 1.00 94.62 108 SER A O 1
ATOM 884 N N . LEU A 1 109 ? 4.533 1.887 -5.455 1.00 93.19 109 LEU A N 1
ATOM 885 C CA . LEU A 1 109 ? 5.354 1.269 -4.420 1.00 93.19 109 LEU A CA 1
ATOM 886 C C . LEU A 1 109 ? 6.193 2.360 -3.769 1.00 93.19 109 LEU A C 1
ATOM 888 O O . LEU A 1 109 ? 6.929 3.073 -4.443 1.00 93.19 109 LEU A O 1
ATOM 892 N N . ILE A 1 110 ? 6.129 2.457 -2.451 1.00 92.19 110 ILE A N 1
ATOM 893 C CA . ILE A 1 110 ? 6.903 3.413 -1.673 1.00 92.19 110 ILE A CA 1
ATOM 894 C C . ILE A 1 110 ? 7.964 2.662 -0.879 1.00 92.19 110 ILE A C 1
ATOM 896 O O . ILE A 1 110 ? 7.668 1.723 -0.140 1.00 92.19 110 ILE A O 1
ATOM 900 N N . LEU A 1 111 ? 9.209 3.104 -1.023 1.00 88.88 111 LEU A N 1
ATOM 901 C CA . LEU A 1 111 ? 10.363 2.619 -0.283 1.00 88.88 111 LEU A CA 1
ATOM 902 C C . LEU A 1 111 ? 10.802 3.687 0.718 1.00 88.88 111 LEU A C 1
ATOM 904 O O . LEU A 1 111 ? 11.240 4.772 0.333 1.00 88.88 111 LEU A O 1
ATOM 908 N N . PHE A 1 112 ? 10.728 3.360 2.002 1.00 85.44 112 PHE A N 1
ATOM 909 C CA . PHE A 1 112 ? 11.242 4.186 3.085 1.00 85.44 112 PHE A CA 1
ATOM 910 C C . PHE A 1 112 ? 12.684 3.776 3.385 1.00 85.44 112 PHE A C 1
ATOM 912 O O . PHE A 1 112 ? 12.955 2.669 3.860 1.00 85.44 112 PHE A O 1
ATOM 919 N N . LYS A 1 113 ? 13.613 4.682 3.085 1.00 79.25 113 LYS A N 1
ATOM 920 C CA . LYS A 1 113 ? 15.030 4.600 3.448 1.00 79.25 113 LYS A CA 1
ATOM 921 C C . LYS A 1 113 ? 15.271 5.509 4.655 1.00 79.25 113 LYS A C 1
ATOM 923 O O . LYS A 1 113 ? 14.501 6.440 4.872 1.00 79.25 113 LYS A O 1
ATOM 928 N N . SER A 1 114 ? 16.346 5.276 5.409 1.00 71.81 114 SER A N 1
ATOM 929 C CA . SER A 1 114 ? 16.632 5.977 6.676 1.00 71.81 114 SER A CA 1
ATOM 930 C C . SER A 1 114 ? 16.530 7.505 6.607 1.00 71.81 114 SER A C 1
ATOM 932 O O . SER A 1 114 ? 16.192 8.132 7.602 1.00 71.81 114 SER A O 1
ATOM 934 N N . GLU A 1 115 ? 16.803 8.095 5.442 1.00 73.75 115 GLU A N 1
ATOM 935 C CA . GLU A 1 115 ? 16.825 9.550 5.257 1.00 73.75 115 GLU A CA 1
ATOM 936 C C . GLU A 1 115 ? 15.885 10.046 4.153 1.00 73.75 115 GLU A C 1
ATOM 938 O O . GLU A 1 115 ? 15.739 11.250 3.992 1.00 73.75 115 GLU A O 1
ATOM 943 N N . ASN A 1 116 ? 15.258 9.152 3.377 1.00 80.56 116 ASN A N 1
ATOM 944 C CA . ASN A 1 116 ? 14.484 9.530 2.193 1.00 80.56 116 ASN A CA 1
ATOM 945 C C . ASN A 1 116 ? 13.360 8.537 1.887 1.00 80.56 116 ASN A C 1
ATOM 947 O O . ASN A 1 116 ? 13.463 7.342 2.165 1.00 80.56 116 ASN A O 1
ATOM 951 N N . GLN A 1 117 ? 12.323 9.027 1.214 1.00 86.94 117 GLN A N 1
ATOM 952 C CA . GLN A 1 117 ? 11.266 8.216 0.622 1.00 86.94 117 GLN A CA 1
ATOM 953 C C . GLN A 1 117 ? 11.430 8.197 -0.902 1.00 86.94 117 GLN A C 1
ATOM 955 O O . GLN A 1 117 ? 11.665 9.237 -1.513 1.00 86.94 117 GLN A O 1
ATOM 960 N N . LEU A 1 118 ? 11.298 7.020 -1.514 1.00 88.94 118 LEU A N 1
ATOM 961 C CA . LEU A 1 118 ? 11.228 6.863 -2.966 1.00 88.94 118 LEU A CA 1
ATOM 962 C C . LEU A 1 118 ? 9.880 6.251 -3.336 1.00 88.94 118 LEU A C 1
ATOM 964 O O . LEU A 1 118 ? 9.593 5.130 -2.926 1.00 88.94 118 LEU A O 1
ATOM 968 N N . GLU A 1 119 ? 9.073 6.973 -4.107 1.00 93.00 119 GLU A N 1
ATOM 969 C CA . GLU A 1 119 ? 7.834 6.458 -4.694 1.00 93.00 119 GLU A CA 1
ATOM 970 C C . GLU A 1 119 ? 8.102 6.032 -6.142 1.00 93.00 119 GLU A C 1
ATOM 972 O O . GLU A 1 119 ? 8.667 6.786 -6.931 1.00 93.00 119 GLU A O 1
ATOM 977 N N . LEU A 1 120 ? 7.748 4.790 -6.458 1.00 92.44 120 LEU A N 1
ATOM 978 C CA . LEU A 1 120 ? 7.851 4.180 -7.775 1.00 92.44 120 LEU A CA 1
ATOM 979 C C . LEU A 1 120 ? 6.440 4.023 -8.332 1.00 92.44 120 LEU A C 1
ATOM 981 O O . LEU A 1 120 ? 5.623 3.303 -7.753 1.00 92.44 120 LEU A O 1
ATOM 985 N N . GLU A 1 121 ? 6.157 4.688 -9.446 1.00 93.44 121 GLU A N 1
ATOM 986 C CA . GLU A 1 121 ? 4.883 4.547 -10.149 1.00 93.44 121 GLU A CA 1
ATOM 987 C C . GLU A 1 121 ? 4.715 3.123 -10.682 1.00 93.44 121 GLU A C 1
ATOM 989 O O . GLU A 1 121 ? 5.665 2.505 -11.175 1.00 93.44 121 GLU A O 1
ATOM 994 N N . ASN A 1 122 ? 3.498 2.591 -10.577 1.00 93.75 122 ASN A N 1
ATOM 995 C CA . ASN A 1 122 ? 3.198 1.269 -11.094 1.00 93.75 122 ASN A CA 1
ATOM 996 C C . ASN A 1 122 ? 2.858 1.334 -12.595 1.00 93.75 122 ASN A C 1
ATOM 998 O O . ASN A 1 122 ? 1.812 1.877 -12.958 1.00 93.75 122 ASN A O 1
ATOM 1002 N N . PRO A 1 123 ? 3.663 0.718 -13.480 1.00 92.00 123 PRO A N 1
ATOM 1003 C CA . PRO A 1 123 ? 3.408 0.736 -14.921 1.00 92.00 123 PRO A CA 1
ATOM 1004 C C . PRO A 1 123 ? 2.167 -0.069 -15.338 1.00 92.00 123 PRO A C 1
ATOM 1006 O O . PRO A 1 123 ? 1.747 0.009 -16.490 1.00 92.00 123 PRO A O 1
ATOM 1009 N N . HIS A 1 124 ? 1.604 -0.878 -14.438 1.00 91.75 124 HIS A N 1
ATOM 1010 C CA . HIS A 1 124 ? 0.428 -1.708 -14.694 1.00 91.75 124 HIS A CA 1
ATOM 1011 C C . HIS A 1 124 ? -0.869 -1.111 -14.148 1.00 91.75 124 HIS A C 1
ATOM 1013 O O . HIS A 1 124 ? -1.913 -1.749 -14.273 1.00 91.75 124 HIS A O 1
ATOM 1019 N N . TYR A 1 125 ? -0.812 0.054 -13.504 1.00 91.44 125 TYR A N 1
ATOM 1020 C CA . TYR A 1 125 ? -1.978 0.641 -12.864 1.00 91.44 125 TYR A CA 1
ATOM 1021 C C . TYR A 1 125 ? -3.041 1.043 -13.893 1.00 91.44 125 TYR A C 1
ATOM 1023 O O . TYR A 1 125 ? -2.770 1.789 -14.836 1.00 91.44 125 TYR A O 1
ATOM 1031 N N . HIS A 1 126 ? -4.267 0.568 -13.680 1.00 83.19 126 HIS A N 1
ATOM 1032 C CA . HIS A 1 126 ? -5.435 0.939 -14.465 1.00 83.19 126 HIS A CA 1
ATOM 1033 C C . HIS A 1 126 ? -6.557 1.301 -13.502 1.00 83.19 126 HIS A C 1
ATOM 1035 O O . HIS A 1 126 ? -7.141 0.433 -12.859 1.00 83.19 126 HIS A O 1
ATOM 1041 N N . HIS A 1 127 ? -6.865 2.592 -13.408 1.00 66.06 127 HIS A N 1
ATOM 1042 C CA . HIS A 1 127 ? -8.066 3.025 -12.713 1.00 66.06 127 HIS A CA 1
ATOM 1043 C C . HIS A 1 127 ? -9.267 2.638 -13.578 1.00 66.06 127 HIS A C 1
ATOM 1045 O O . HIS A 1 127 ? -9.558 3.310 -14.567 1.00 66.06 127 HIS A O 1
ATOM 1051 N N . GLU A 1 128 ? -9.976 1.568 -13.224 1.00 58.00 128 GLU A N 1
ATOM 1052 C CA . GLU A 1 128 ? -11.330 1.382 -13.737 1.00 58.00 128 GLU A CA 1
ATOM 1053 C C . GLU A 1 128 ? -12.182 2.490 -13.116 1.00 58.00 128 GLU A C 1
ATOM 1055 O O . GLU A 1 128 ? -12.548 2.457 -11.943 1.00 58.00 128 GLU A O 1
ATOM 1060 N N . THR A 1 129 ? -12.411 3.575 -13.853 1.00 47.31 129 THR A N 1
ATOM 1061 C CA . THR A 1 129 ? -13.528 4.459 -13.534 1.00 47.31 129 THR A CA 1
ATOM 1062 C C . THR A 1 129 ? -14.789 3.609 -13.659 1.00 47.31 129 THR A C 1
ATOM 1064 O O . THR A 1 129 ? -14.979 2.997 -14.716 1.00 47.31 129 THR A O 1
ATOM 1067 N N . PRO A 1 130 ? -15.641 3.519 -12.618 1.00 43.59 130 PRO A N 1
ATOM 1068 C CA . PRO A 1 130 ? -16.892 2.790 -12.733 1.00 43.59 130 PRO A CA 1
ATOM 1069 C C . PRO A 1 130 ? -17.646 3.404 -13.906 1.00 43.59 130 PRO A C 1
ATOM 1071 O O . PRO A 1 130 ? -17.996 4.584 -13.907 1.00 43.59 130 PRO A O 1
ATOM 1074 N N . THR A 1 131 ? -17.781 2.620 -14.970 1.00 38.09 131 THR A N 1
ATOM 1075 C CA . THR A 1 131 ? -18.542 3.037 -16.133 1.00 38.09 131 THR A CA 1
ATOM 1076 C C . THR A 1 131 ? -19.987 2.997 -15.670 1.00 38.09 131 THR A C 1
ATOM 1078 O O . THR A 1 131 ? -20.506 1.918 -15.391 1.00 38.09 131 THR A O 1
ATOM 1081 N N . ASP A 1 132 ? -20.609 4.168 -15.517 1.00 41.81 132 ASP A N 1
ATOM 1082 C CA . ASP A 1 132 ? -22.050 4.319 -15.311 1.00 41.81 132 ASP A CA 1
ATOM 1083 C C . ASP A 1 132 ? -22.786 3.733 -16.528 1.00 41.81 132 ASP A C 1
ATOM 1085 O O . ASP A 1 132 ? -23.301 4.443 -17.389 1.00 41.81 132 ASP A O 1
ATOM 1089 N N . THR A 1 133 ? -22.856 2.409 -16.640 1.00 43.59 133 THR A N 1
ATOM 1090 C CA . THR A 1 133 ? -23.861 1.747 -17.466 1.00 43.59 133 THR A CA 1
ATOM 1091 C C . THR A 1 133 ? -25.137 1.629 -16.650 1.00 43.59 133 THR A C 1
ATOM 1093 O O . THR A 1 133 ? -25.583 0.543 -16.290 1.00 43.59 133 THR A O 1
ATOM 1096 N N . ALA A 1 134 ? -25.759 2.783 -16.406 1.00 49.38 134 ALA A N 1
ATOM 1097 C CA . ALA A 1 134 ? -27.207 2.871 -16.305 1.00 49.38 134 ALA A CA 1
ATOM 1098 C C . ALA A 1 134 ? -27.781 2.595 -17.707 1.00 49.38 134 ALA A C 1
ATOM 1100 O O . ALA A 1 134 ? -28.151 3.506 -18.444 1.00 49.38 134 ALA A O 1
ATOM 1101 N N . ALA A 1 135 ? -27.785 1.326 -18.119 1.00 45.69 135 ALA A N 1
ATOM 1102 C CA . ALA A 1 135 ? -28.513 0.908 -19.305 1.00 45.69 135 ALA A CA 1
ATOM 1103 C C . ALA A 1 135 ? -29.996 0.817 -18.932 1.00 45.69 135 ALA A C 1
ATOM 1105 O O . ALA A 1 135 ? -30.415 -0.043 -18.157 1.00 45.69 135 ALA A O 1
ATOM 1106 N N . CYS A 1 136 ? -30.751 1.781 -19.455 1.00 39.94 136 CYS A N 1
ATOM 1107 C CA . CYS A 1 136 ? -32.190 1.924 -19.346 1.00 39.94 136 CYS A CA 1
ATOM 1108 C C . CYS A 1 136 ? -32.938 0.601 -19.540 1.00 39.94 136 CYS A C 1
ATOM 1110 O O . CYS A 1 136 ? -32.685 -0.147 -20.482 1.00 39.94 136 CYS A O 1
ATOM 1112 N N . CYS A 1 137 ? -33.939 0.397 -18.685 1.00 41.09 137 CYS A N 1
ATOM 1113 C CA . CYS A 1 137 ? -35.082 -0.448 -18.995 1.00 41.09 137 CYS A CA 1
ATOM 1114 C C . CYS A 1 137 ? -35.715 0.020 -20.316 1.00 41.09 137 CYS A C 1
ATOM 1116 O O . CYS A 1 137 ? -36.010 1.209 -20.466 1.00 41.09 137 CYS A O 1
ATOM 1118 N N . ALA A 1 138 ? -35.946 -0.920 -21.227 1.00 42.03 138 ALA A N 1
ATOM 1119 C CA . ALA A 1 138 ? -36.920 -0.823 -22.307 1.00 42.03 138 ALA A CA 1
ATOM 1120 C C . ALA A 1 138 ? -37.627 -2.176 -22.420 1.00 42.03 138 ALA A C 1
ATOM 1122 O O . ALA A 1 138 ? -36.912 -3.203 -22.360 1.00 42.03 138 ALA A O 1
#

Mean predicted aligned error: 11.76 Å

Nearest PDB structures (foldseek):
  1s5b-assembly1_A  TM=6.066E-01  e=5.376E-03  Vibrio cholerae
  1s5e-assembly1_A  TM=6.268E-01  e=1.461E-02  Vibrio cholerae
  8qre-assembly1_A  TM=6.435E-01  e=1.299E-02  Vibrio cholerae O1
  2a5g-assembly1_B  TM=5.887E-01  e=1.225E-02  Vibrio cholerae

pLDDT: mean 74.9, std 18.77, range [36.97, 95.25]

Solvent-accessible surface area (backbone atoms only — not comparable to full-atom values): 8536 Å² total; per-residue (Å²): 137,87,87,79,85,81,80,80,77,76,71,82,76,76,76,72,76,72,77,70,44,34,34,31,74,39,83,77,56,64,81,54,96,63,92,75,59,58,81,46,45,52,75,90,39,80,42,58,36,16,73,38,71,65,59,41,48,67,76,46,44,86,54,45,51,84,92,41,48,43,35,26,39,34,28,70,64,52,74,66,58,49,51,55,27,60,73,52,47,65,62,92,73,35,28,38,40,63,72,59,35,54,43,38,55,32,55,27,42,37,39,43,49,96,89,48,76,46,78,41,78,40,95,58,46,52,85,79,68,82,74,84,74,80,73,74,89,128

Foldseek 3Di:
DDDDDDDPPPDPDPPPPPQQKKKWWDQPCQPDPDDDLQSQADFPDKTKIARDPVQVCVVCVVQQPPPGKIKIFIFGDDPVRVVQQVVQDDDSRITIDGDGDDLQGTQWMWIDHPVDIDTGGRPNHDPPPPPPPPPDDD